Protein AF-A0A968ZRG2-F1 (afdb_monomer_lite)

Sequence (94 aa):
MAAPKKKSLIDAVAPATPASPPESREQSVPALTPSSQKKRPPSRKGKSFVGGYFDPAAAKELKKLAIDLDISQEAAIAQALNMLLESHGKPPVF

pLDDT: mean 79.1, std 18.1, range [40.31, 98.12]

Radius of gyration: 22.93 Å; chains: 1; bounding box: 58×56×33 Å

Secondary structure (DSSP, 8-state):
--PPPPPPGGGG-PPPPP-----------------------GGGTT---------HHHHHHHHHHHHHTT--HHHHHHHHHHHHHHHTTPPP--

Structure (mmCIF, N/CA/C/O backbone):
data_AF-A0A968ZRG2-F1
#
_entry.id   AF-A0A968ZRG2-F1
#
loop_
_atom_site.group_PDB
_atom_site.id
_atom_site.type_symbol
_atom_site.label_atom_id
_atom_site.label_alt_id
_atom_site.label_comp_id
_atom_site.label_asym_id
_atom_site.label_entity_id
_atom_site.label_seq_id
_atom_site.pdbx_PDB_ins_code
_atom_site.Cartn_x
_atom_site.Cartn_y
_atom_site.Cartn_z
_atom_site.occupancy
_atom_site.B_iso_or_equiv
_atom_site.auth_seq_id
_atom_site.auth_comp_id
_atom_site.auth_asym_id
_atom_site.auth_atom_id
_atom_site.pdbx_PDB_model_num
ATOM 1 N N . MET A 1 1 ? 31.958 35.121 -0.591 1.00 40.31 1 MET A N 1
ATOM 2 C CA . MET A 1 1 ? 31.647 33.904 0.196 1.00 40.31 1 MET A CA 1
ATOM 3 C C . MET A 1 1 ? 31.203 32.813 -0.769 1.00 40.31 1 MET A C 1
ATOM 5 O O . MET A 1 1 ? 30.154 32.961 -1.374 1.00 40.31 1 MET A O 1
ATOM 9 N N . ALA A 1 2 ? 32.026 31.784 -0.993 1.00 42.50 2 ALA A N 1
ATOM 10 C CA . ALA A 1 2 ? 31.734 30.688 -1.923 1.00 42.50 2 ALA A CA 1
ATOM 11 C C . ALA A 1 2 ? 31.350 29.422 -1.136 1.00 42.50 2 ALA A C 1
ATOM 13 O O . ALA A 1 2 ? 32.057 29.033 -0.210 1.00 42.50 2 ALA A O 1
ATOM 14 N N . ALA A 1 3 ? 30.213 28.812 -1.475 1.00 46.34 3 ALA A N 1
ATOM 15 C CA . ALA A 1 3 ? 29.679 27.625 -0.807 1.00 46.34 3 ALA A CA 1
ATOM 16 C C . ALA A 1 3 ? 30.453 26.343 -1.199 1.00 46.34 3 ALA A C 1
ATOM 18 O O . ALA A 1 3 ? 30.796 26.181 -2.373 1.00 46.34 3 ALA A O 1
ATOM 19 N N . PRO A 1 4 ? 30.705 25.401 -0.268 1.00 54.28 4 PRO A N 1
ATOM 20 C CA . PRO A 1 4 ? 31.431 24.173 -0.582 1.00 54.28 4 PRO A CA 1
ATOM 21 C C . PRO A 1 4 ? 30.530 23.154 -1.303 1.00 54.28 4 PRO A C 1
ATOM 23 O O . PRO A 1 4 ? 29.483 22.745 -0.796 1.00 54.28 4 PRO A O 1
ATOM 26 N N . LYS A 1 5 ? 30.957 22.721 -2.497 1.00 61.28 5 LYS A N 1
ATOM 27 C CA . LYS A 1 5 ? 30.319 21.655 -3.290 1.00 61.28 5 LYS A CA 1
ATOM 28 C C . LYS A 1 5 ? 30.498 20.300 -2.595 1.00 61.28 5 LYS A C 1
ATOM 30 O O . LYS A 1 5 ? 31.618 19.874 -2.323 1.00 61.28 5 LYS A O 1
ATOM 35 N N . LYS A 1 6 ? 29.384 19.622 -2.303 1.00 62.78 6 LYS A N 1
ATOM 36 C CA . LYS A 1 6 ? 29.365 18.276 -1.711 1.00 62.78 6 LYS A CA 1
ATOM 37 C C . LYS A 1 6 ? 29.824 17.252 -2.755 1.00 62.78 6 LYS A C 1
ATOM 39 O O . LYS A 1 6 ? 29.299 17.240 -3.865 1.00 62.78 6 LYS A O 1
ATOM 44 N N . LYS A 1 7 ? 30.798 16.419 -2.382 1.00 65.44 7 LYS A N 1
ATOM 45 C CA . LYS A 1 7 ? 31.348 15.331 -3.205 1.00 65.44 7 LYS A CA 1
ATOM 46 C C . LYS A 1 7 ? 30.256 14.307 -3.534 1.00 65.44 7 LYS A C 1
ATOM 48 O O . LYS A 1 7 ? 29.480 13.926 -2.657 1.00 65.44 7 LYS A O 1
ATOM 53 N N . SER A 1 8 ? 30.183 13.916 -4.801 1.00 63.75 8 SER A N 1
ATOM 54 C CA . SER A 1 8 ? 29.179 13.015 -5.358 1.00 63.75 8 SER A CA 1
ATOM 55 C C . SER A 1 8 ? 29.518 11.545 -5.114 1.00 63.75 8 SER A C 1
ATOM 57 O O . SER A 1 8 ? 30.678 11.151 -5.109 1.00 63.75 8 SER A O 1
ATOM 59 N N . LEU A 1 9 ? 28.479 10.723 -4.952 1.00 61.00 9 LEU A N 1
ATOM 60 C CA . LEU A 1 9 ? 28.549 9.284 -4.651 1.00 61.00 9 LEU A CA 1
ATOM 61 C C . LEU A 1 9 ? 29.305 8.468 -5.725 1.00 61.00 9 LEU A C 1
ATOM 63 O O . LEU A 1 9 ? 29.765 7.365 -5.453 1.00 61.00 9 LEU A O 1
ATOM 67 N N . ILE A 1 10 ? 29.484 9.040 -6.920 1.00 60.69 10 ILE A N 1
ATOM 68 C CA . ILE A 1 10 ? 30.266 8.467 -8.023 1.00 60.69 10 ILE A CA 1
ATOM 69 C C . ILE A 1 10 ? 31.775 8.376 -7.739 1.00 60.69 10 ILE A C 1
ATOM 71 O O . ILE A 1 10 ? 32.435 7.524 -8.318 1.00 60.69 10 ILE A O 1
ATOM 75 N N . ASP A 1 11 ? 32.320 9.190 -6.828 1.00 58.19 11 ASP A N 1
ATOM 76 C CA . ASP A 1 11 ? 33.755 9.176 -6.495 1.00 58.19 11 ASP A CA 1
ATOM 77 C C . ASP A 1 11 ? 34.145 8.030 -5.541 1.00 58.19 11 ASP A C 1
ATOM 79 O O . ASP A 1 11 ? 35.321 7.832 -5.247 1.00 58.19 11 ASP A O 1
ATOM 83 N N . ALA A 1 12 ? 33.170 7.271 -5.026 1.00 60.84 12 ALA A N 1
ATOM 84 C CA . ALA A 1 12 ? 33.396 6.221 -4.030 1.00 60.84 12 ALA A CA 1
ATOM 85 C C . ALA A 1 12 ? 33.595 4.812 -4.625 1.00 60.84 12 ALA A C 1
ATOM 87 O O . ALA A 1 12 ? 33.606 3.833 -3.879 1.00 60.84 12 ALA A O 1
ATOM 88 N N . VAL A 1 13 ? 33.749 4.681 -5.945 1.00 61.84 13 VAL A N 1
ATOM 89 C CA . VAL A 1 13 ? 34.029 3.389 -6.585 1.00 61.84 13 VAL A CA 1
ATOM 90 C C . VAL A 1 13 ? 35.537 3.236 -6.770 1.00 61.84 13 VAL A C 1
ATOM 92 O O . VAL A 1 13 ? 36.108 3.664 -7.769 1.00 61.84 13 VAL A O 1
ATOM 95 N N . ALA A 1 14 ? 36.192 2.618 -5.787 1.00 61.16 14 ALA A N 1
ATOM 96 C CA . ALA A 1 14 ? 37.535 2.071 -5.964 1.00 61.16 14 ALA A CA 1
ATOM 97 C C . ALA A 1 14 ? 37.443 0.714 -6.695 1.00 61.16 14 ALA A C 1
ATOM 99 O O . ALA A 1 14 ? 36.574 -0.092 -6.348 1.00 61.16 14 ALA A O 1
ATOM 100 N N . PRO A 1 15 ? 38.308 0.422 -7.684 1.00 50.62 15 PRO A N 1
ATOM 101 C CA . PRO A 1 15 ? 38.325 -0.882 -8.337 1.00 50.62 15 PRO A CA 1
ATOM 102 C C . PRO A 1 15 ? 38.938 -1.940 -7.409 1.00 50.62 15 PRO A C 1
ATOM 104 O O . PRO A 1 15 ? 40.021 -1.753 -6.857 1.00 50.62 15 PRO A O 1
ATOM 107 N N . ALA A 1 16 ? 38.231 -3.057 -7.237 1.00 52.59 16 ALA A N 1
ATOM 108 C CA . ALA A 1 16 ? 38.703 -4.216 -6.490 1.00 52.59 16 ALA A CA 1
ATOM 109 C C . ALA A 1 16 ? 39.708 -5.030 -7.324 1.00 52.59 16 ALA A C 1
ATOM 111 O O . ALA A 1 16 ? 39.394 -5.493 -8.420 1.00 52.59 16 ALA A O 1
ATOM 112 N N . THR A 1 17 ? 40.909 -5.213 -6.783 1.00 53.06 17 THR A N 1
ATOM 113 C CA . THR A 1 17 ? 41.961 -6.106 -7.291 1.00 53.06 17 THR A CA 1
ATOM 114 C C . THR A 1 17 ? 41.612 -7.578 -6.986 1.00 53.06 17 THR A C 1
ATOM 116 O O . THR A 1 17 ? 41.164 -7.844 -5.868 1.00 53.06 17 THR A O 1
ATOM 119 N N . PRO A 1 18 ? 41.804 -8.548 -7.908 1.00 57.78 18 PRO A N 1
ATOM 120 C CA . PRO A 1 18 ? 41.490 -9.962 -7.660 1.00 57.78 18 PRO A CA 1
ATOM 121 C C . PRO A 1 18 ? 42.710 -10.838 -7.275 1.00 57.78 18 PRO A C 1
ATOM 123 O O . PRO A 1 18 ? 43.847 -10.466 -7.559 1.00 57.78 18 PRO A O 1
ATOM 126 N N . ALA A 1 19 ? 42.399 -12.042 -6.745 1.00 48.31 19 ALA A N 1
ATOM 127 C CA . ALA A 1 19 ? 43.224 -13.241 -6.423 1.00 48.31 19 ALA A CA 1
ATOM 128 C C . ALA A 1 19 ? 43.783 -13.306 -4.972 1.00 48.31 19 ALA A C 1
ATOM 130 O O . ALA A 1 19 ? 44.422 -12.359 -4.534 1.00 48.31 19 ALA A O 1
ATOM 131 N N . SER A 1 20 ? 43.576 -14.341 -4.126 1.00 54.06 20 SER A N 1
ATOM 132 C CA . SER A 1 20 ? 43.634 -15.817 -4.313 1.00 54.06 20 SER A CA 1
ATOM 133 C C . SER A 1 20 ? 43.020 -16.627 -3.100 1.00 54.06 20 SER A C 1
ATOM 135 O O . SER A 1 20 ? 42.585 -15.975 -2.153 1.00 54.06 20 SER A O 1
ATOM 137 N N . PRO A 1 21 ? 42.934 -17.997 -3.120 1.00 59.75 21 PRO A N 1
ATOM 138 C CA . PRO A 1 21 ? 41.895 -18.894 -2.507 1.00 59.75 21 PRO A CA 1
ATOM 139 C C . PRO A 1 21 ? 41.946 -19.228 -0.981 1.00 59.75 21 PRO A C 1
ATOM 141 O O . PRO A 1 21 ? 42.863 -18.782 -0.299 1.00 59.75 21 PRO A O 1
ATOM 144 N N . PRO A 1 22 ? 40.967 -20.004 -0.427 1.00 57.09 22 PRO A N 1
ATOM 145 C CA . PRO A 1 22 ? 40.601 -19.987 0.990 1.00 57.09 22 PRO A CA 1
ATOM 146 C C . PRO A 1 22 ? 41.412 -20.967 1.849 1.00 57.09 22 PRO A C 1
ATOM 148 O O . PRO A 1 22 ? 41.428 -22.169 1.592 1.00 57.09 22 PRO A O 1
ATOM 151 N N . GLU A 1 23 ? 41.991 -20.461 2.934 1.00 55.12 23 GLU A N 1
ATOM 152 C CA . GLU A 1 23 ? 42.488 -21.273 4.043 1.00 55.12 23 GLU A CA 1
ATOM 153 C C . GLU A 1 23 ? 41.552 -21.130 5.246 1.00 55.12 23 GLU A C 1
ATOM 155 O O . GLU A 1 23 ? 41.146 -20.032 5.639 1.00 55.12 23 GLU A O 1
ATOM 160 N N . SER A 1 24 ? 41.169 -22.289 5.774 1.00 58.12 24 SER A N 1
ATOM 161 C CA . SER A 1 24 ? 40.266 -22.519 6.893 1.00 58.12 24 SER A CA 1
ATOM 162 C C . SER A 1 24 ? 40.493 -21.557 8.055 1.00 58.12 24 SER A C 1
ATOM 164 O O . SER A 1 24 ? 41.524 -21.600 8.723 1.00 58.12 24 SER A O 1
ATOM 166 N N . ARG A 1 25 ? 39.480 -20.738 8.357 1.00 59.06 25 ARG A N 1
ATOM 167 C CA . ARG A 1 25 ? 39.408 -20.001 9.618 1.00 59.06 25 ARG A CA 1
ATOM 168 C C . ARG A 1 25 ? 38.294 -20.582 10.471 1.00 59.06 25 ARG A C 1
ATOM 170 O O . ARG A 1 25 ? 37.112 -20.318 10.271 1.00 59.06 25 ARG A O 1
ATOM 177 N N . GLU A 1 26 ? 38.747 -21.422 11.385 1.00 58.16 26 GLU A N 1
ATOM 178 C CA . GLU A 1 26 ? 38.085 -21.909 12.585 1.00 58.16 26 GLU A CA 1
ATOM 179 C C . GLU A 1 26 ? 37.081 -20.884 13.139 1.00 58.16 26 GLU A C 1
ATOM 181 O O . GLU A 1 26 ? 37.404 -19.709 13.352 1.00 58.16 26 GLU A O 1
ATOM 186 N N . GLN A 1 27 ? 35.835 -21.334 13.306 1.00 58.19 27 GLN A N 1
ATOM 187 C CA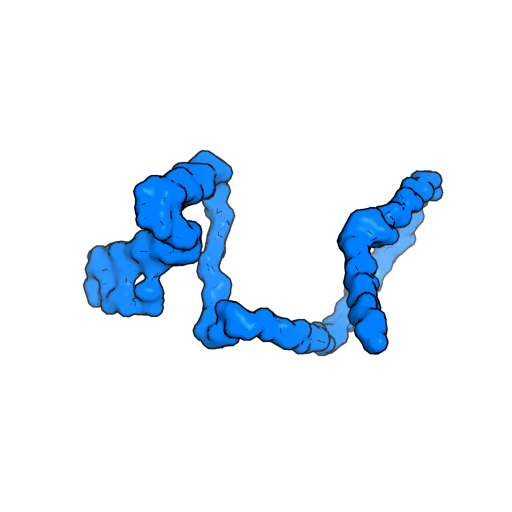 . GLN A 1 27 ? 34.714 -20.539 13.795 1.00 58.19 27 GLN A CA 1
ATOM 188 C C . GLN A 1 27 ? 35.000 -20.044 15.217 1.00 58.19 27 GLN A C 1
ATOM 190 O O . GLN A 1 27 ? 34.696 -20.707 16.204 1.00 58.19 27 GLN A O 1
ATOM 195 N N . SER A 1 28 ? 35.536 -18.833 15.329 1.00 58.75 28 SER A N 1
ATOM 196 C CA . SER A 1 28 ? 35.429 -18.050 16.554 1.00 58.75 28 SER A CA 1
ATOM 197 C C . SER A 1 28 ? 34.069 -17.359 16.538 1.00 58.75 28 SER A C 1
ATOM 199 O O . SER A 1 28 ? 33.829 -16.434 15.765 1.00 58.75 28 SER A O 1
ATOM 201 N N . VAL A 1 29 ? 33.146 -17.849 17.368 1.00 62.75 29 VAL A N 1
ATOM 202 C CA . VAL A 1 29 ? 31.890 -17.154 17.669 1.00 62.75 29 VAL A CA 1
ATOM 203 C C . VAL A 1 29 ? 32.229 -15.761 18.215 1.00 62.75 29 VAL A C 1
ATOM 205 O O . VAL A 1 29 ? 32.841 -15.664 19.281 1.00 62.75 29 VAL A O 1
ATOM 208 N N . PRO A 1 30 ? 31.887 -14.659 17.520 1.00 62.25 30 PRO A N 1
ATOM 209 C CA . PRO A 1 30 ? 32.131 -13.336 18.063 1.00 62.25 30 PRO A CA 1
ATOM 210 C C . PRO A 1 30 ? 31.211 -13.154 19.265 1.00 62.25 30 PRO A C 1
ATOM 212 O O . PRO A 1 30 ? 29.991 -13.291 19.148 1.00 62.25 30 PRO A O 1
ATOM 215 N N . ALA A 1 31 ? 31.800 -12.843 20.419 1.00 61.69 31 ALA A N 1
ATOM 216 C CA . ALA A 1 31 ? 31.064 -12.372 21.580 1.00 61.69 31 ALA A CA 1
ATOM 217 C C . ALA A 1 31 ? 30.089 -11.265 21.144 1.00 61.69 31 ALA A C 1
ATOM 219 O O . ALA A 1 31 ? 30.472 -10.344 20.414 1.00 61.69 31 ALA A O 1
ATOM 220 N N . LEU A 1 32 ? 28.827 -11.386 21.566 1.00 62.34 32 LEU A N 1
ATOM 221 C CA . LEU A 1 32 ? 27.758 -10.427 21.295 1.00 62.34 32 LEU A CA 1
ATOM 222 C C . LEU A 1 32 ? 28.141 -9.070 21.892 1.00 62.34 32 LEU A C 1
ATOM 224 O O . LEU A 1 32 ? 27.833 -8.758 23.041 1.00 62.34 32 LEU A O 1
ATOM 228 N N . THR A 1 33 ? 28.841 -8.255 21.111 1.00 63.50 33 THR A N 1
ATOM 229 C CA . THR A 1 33 ? 29.018 -6.845 21.435 1.00 63.50 33 THR A CA 1
ATOM 230 C C . THR A 1 33 ? 27.636 -6.191 21.415 1.00 63.50 33 THR A C 1
ATOM 232 O O . THR A 1 33 ? 26.830 -6.500 20.528 1.00 63.50 33 THR A O 1
ATOM 235 N N . PRO A 1 34 ? 27.306 -5.317 22.384 1.00 57.75 34 PRO A N 1
ATOM 236 C CA . PRO A 1 34 ? 26.044 -4.598 22.365 1.00 57.75 34 PRO A CA 1
ATOM 237 C C . PRO A 1 34 ? 26.000 -3.796 21.068 1.00 57.75 34 PRO A C 1
ATOM 239 O O . PRO A 1 34 ? 26.759 -2.844 20.887 1.00 57.75 34 PRO A O 1
ATOM 242 N N . SER A 1 35 ? 25.144 -4.237 20.141 1.00 61.25 35 SER A N 1
ATOM 243 C CA . SER A 1 35 ? 24.912 -3.567 18.868 1.00 61.25 35 SER A CA 1
ATOM 244 C C . SER A 1 35 ? 24.685 -2.098 19.171 1.00 61.25 35 SER A C 1
ATOM 246 O O . SER A 1 35 ? 23.684 -1.752 19.803 1.00 61.25 35 SER A O 1
ATOM 248 N N . SER A 1 36 ? 25.597 -1.238 18.715 1.00 60.19 36 SER A N 1
ATOM 249 C CA . SER A 1 36 ? 25.389 0.202 18.735 1.00 60.19 36 SER A CA 1
ATOM 250 C C . SER A 1 36 ? 23.991 0.451 18.177 1.00 60.19 36 SER A C 1
ATOM 252 O O . SER A 1 36 ? 23.673 0.041 17.057 1.00 60.19 36 SER A O 1
ATOM 254 N N . GLN A 1 37 ? 23.094 0.997 19.003 1.00 63.81 37 GLN A N 1
ATOM 255 C CA . GLN A 1 37 ? 21.741 1.317 18.571 1.00 63.81 37 GLN A CA 1
ATOM 256 C C . GLN A 1 37 ? 21.879 2.382 17.486 1.00 63.81 37 GLN A C 1
ATOM 258 O O . GLN A 1 37 ? 21.941 3.579 17.769 1.00 63.81 37 GLN A O 1
ATOM 263 N N . LYS A 1 38 ? 21.986 1.950 16.224 1.00 73.56 38 LYS A N 1
ATOM 264 C CA . LYS A 1 38 ? 21.945 2.844 15.073 1.00 73.56 38 LYS A CA 1
ATOM 265 C C . LYS A 1 38 ? 20.679 3.670 15.246 1.00 73.56 38 LYS A C 1
ATOM 267 O O . LYS A 1 38 ? 19.584 3.105 15.320 1.00 73.56 38 LYS A O 1
ATOM 272 N N . LYS A 1 39 ? 20.835 4.994 15.381 1.00 81.31 39 LYS A N 1
ATOM 273 C CA . LYS A 1 39 ? 19.708 5.920 15.536 1.00 81.31 39 LYS A CA 1
ATOM 274 C C . LYS A 1 39 ? 18.707 5.613 14.426 1.00 81.31 39 LYS A C 1
ATOM 276 O O . LYS A 1 39 ? 19.033 5.739 13.246 1.00 81.31 39 LYS A O 1
ATOM 281 N N . ARG A 1 40 ? 17.513 5.147 14.807 1.00 80.12 40 ARG A N 1
ATOM 282 C CA . ARG A 1 40 ? 16.465 4.816 13.837 1.00 80.12 40 ARG A CA 1
ATOM 283 C C . ARG A 1 40 ? 16.133 6.080 13.031 1.00 80.12 40 ARG A C 1
ATOM 285 O O . ARG A 1 40 ? 16.018 7.150 13.639 1.00 80.12 40 ARG A O 1
ATOM 292 N N . PRO A 1 41 ? 15.964 5.978 11.700 1.00 84.06 41 PRO A N 1
ATOM 293 C CA . PRO A 1 41 ? 15.514 7.099 10.886 1.00 84.06 41 PRO A CA 1
ATOM 294 C C . PRO A 1 41 ? 14.230 7.713 11.460 1.00 84.06 41 PRO A C 1
ATOM 296 O O . PRO A 1 41 ? 13.389 6.970 11.976 1.00 84.06 41 PRO A O 1
ATOM 299 N N . PRO A 1 42 ? 14.042 9.041 11.359 1.00 85.31 42 PRO A N 1
ATOM 300 C CA . PRO A 1 42 ? 12.857 9.708 11.893 1.00 85.31 42 PRO A CA 1
ATOM 301 C C . PRO A 1 42 ? 11.554 9.124 11.329 1.00 85.31 42 PRO A C 1
ATOM 303 O O . PRO A 1 42 ? 10.599 8.971 12.082 1.00 85.31 42 PRO A O 1
ATOM 306 N N . SER A 1 43 ? 11.547 8.687 10.064 1.00 85.62 43 SER A N 1
ATOM 307 C CA . SER A 1 43 ? 10.391 8.057 9.408 1.00 85.62 43 SER A CA 1
ATOM 308 C C . SER A 1 43 ? 9.951 6.721 10.019 1.00 85.62 43 SER A C 1
ATOM 310 O O . SER A 1 43 ? 8.822 6.301 9.791 1.00 85.62 43 SER A O 1
ATOM 312 N N . ARG A 1 44 ? 10.819 6.050 10.794 1.00 87.00 44 ARG A N 1
ATOM 313 C CA . ARG A 1 44 ? 10.542 4.757 11.450 1.00 87.00 44 ARG A CA 1
ATOM 314 C C . ARG A 1 44 ? 10.269 4.890 12.952 1.00 87.00 44 ARG A C 1
ATOM 316 O O . ARG A 1 44 ? 10.122 3.880 13.638 1.00 87.00 44 ARG A O 1
ATOM 323 N N . LYS A 1 45 ? 10.257 6.107 13.507 1.00 86.25 45 LYS A N 1
ATOM 324 C CA . LYS A 1 45 ? 9.929 6.309 14.927 1.00 86.25 45 LYS A CA 1
ATOM 325 C C . LYS A 1 45 ? 8.461 5.950 15.165 1.00 86.25 45 LYS A C 1
ATOM 327 O O . LYS A 1 45 ? 7.600 6.393 14.419 1.00 86.25 45 LYS A O 1
ATOM 332 N N . GLY A 1 46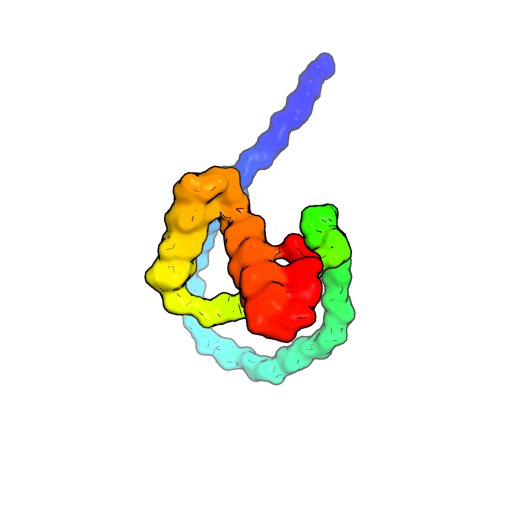 ? 8.197 5.131 16.184 1.00 87.12 46 GLY A N 1
ATOM 333 C CA . GLY A 1 46 ? 6.842 4.676 16.526 1.00 87.12 46 GLY A CA 1
ATOM 334 C C . GLY A 1 46 ? 6.234 3.643 15.569 1.00 87.12 46 GLY A C 1
ATOM 335 O O . GLY A 1 46 ? 5.111 3.219 15.798 1.00 87.12 46 GLY A O 1
ATOM 336 N N . LYS A 1 47 ? 6.962 3.211 14.530 1.00 87.69 47 LYS A N 1
ATOM 337 C CA . LYS A 1 47 ? 6.489 2.230 13.545 1.00 87.69 47 LYS A CA 1
ATOM 338 C C . LYS A 1 47 ? 7.255 0.916 13.674 1.00 87.69 47 LYS A C 1
ATOM 340 O O . LYS A 1 47 ? 8.467 0.922 13.911 1.00 87.69 47 LYS A O 1
ATOM 345 N N . SER A 1 48 ? 6.558 -0.199 13.483 1.00 87.31 48 SER A N 1
ATOM 346 C CA . SER A 1 48 ? 7.162 -1.529 13.368 1.00 87.31 48 SER A CA 1
ATOM 347 C C . SER A 1 48 ? 7.135 -1.999 11.914 1.00 87.31 48 SER A C 1
ATOM 349 O O . SER A 1 48 ? 6.243 -1.620 11.161 1.00 87.31 48 SER A O 1
ATOM 351 N N . PHE A 1 49 ? 8.115 -2.811 11.511 1.00 89.19 49 PHE A N 1
ATOM 352 C CA . PHE A 1 49 ? 8.113 -3.429 10.186 1.00 89.19 49 PHE A CA 1
ATOM 353 C C . PHE A 1 49 ? 7.197 -4.654 10.194 1.00 89.19 49 PHE A C 1
ATOM 355 O O . PHE A 1 49 ? 7.360 -5.537 11.034 1.00 89.19 49 PHE A O 1
ATOM 362 N N . VAL A 1 50 ? 6.271 -4.708 9.240 1.00 85.81 50 VAL A N 1
ATOM 363 C CA . VAL A 1 50 ? 5.394 -5.854 8.995 1.00 85.81 50 VAL A CA 1
ATOM 364 C C . VAL A 1 50 ? 5.645 -6.306 7.561 1.00 85.81 50 VAL A C 1
ATOM 366 O O . VAL A 1 50 ? 5.432 -5.541 6.624 1.00 85.81 50 VAL A O 1
ATOM 369 N N . GLY A 1 51 ? 6.155 -7.524 7.385 1.00 88.38 51 GLY A N 1
ATOM 370 C CA . GLY A 1 51 ? 6.506 -8.058 6.073 1.00 88.38 51 GLY A CA 1
ATOM 371 C C . GLY A 1 51 ? 6.719 -9.568 6.096 1.00 88.38 51 GLY A C 1
ATOM 372 O O . GLY A 1 51 ? 6.912 -10.162 7.155 1.00 88.38 51 GLY A O 1
ATOM 373 N N . GLY A 1 52 ? 6.687 -10.173 4.912 1.00 90.81 52 GLY A N 1
ATOM 374 C CA . GLY A 1 52 ? 6.865 -11.607 4.699 1.00 90.81 52 GLY A CA 1
ATOM 375 C C . GLY A 1 52 ? 7.454 -11.897 3.319 1.00 90.81 52 GLY A C 1
ATOM 376 O O . GLY A 1 52 ? 7.660 -10.982 2.518 1.00 90.81 52 GLY A O 1
ATOM 377 N N . TYR A 1 53 ? 7.741 -13.171 3.055 1.00 95.50 53 TYR A N 1
ATOM 378 C CA . TYR A 1 53 ? 8.158 -13.635 1.734 1.00 95.50 53 TYR A CA 1
ATOM 379 C C . TYR A 1 53 ? 6.923 -13.938 0.887 1.00 95.50 53 TYR A C 1
ATOM 381 O O . TYR A 1 53 ? 6.041 -14.676 1.318 1.00 95.50 53 TYR A O 1
ATOM 389 N N . PHE A 1 54 ? 6.878 -13.373 -0.316 1.00 93.44 54 PHE A N 1
ATOM 390 C CA . PHE A 1 54 ? 5.783 -13.539 -1.266 1.00 93.44 54 PHE A CA 1
ATOM 391 C C . PHE A 1 54 ? 6.335 -13.907 -2.637 1.00 93.44 54 PHE A C 1
ATOM 393 O O . PHE A 1 54 ? 7.503 -13.642 -2.938 1.00 93.44 54 PHE A O 1
ATOM 400 N N . ASP A 1 55 ? 5.473 -14.469 -3.480 1.00 97.62 55 ASP A N 1
ATOM 401 C CA . ASP A 1 55 ? 5.802 -14.701 -4.878 1.00 97.62 55 ASP A CA 1
ATOM 402 C C . ASP A 1 55 ? 6.169 -13.367 -5.570 1.00 97.62 55 ASP A C 1
ATOM 404 O O . ASP A 1 55 ? 5.479 -12.352 -5.386 1.00 97.62 55 ASP A O 1
ATOM 408 N N . PRO A 1 56 ? 7.250 -13.320 -6.369 1.00 97.19 56 PRO A N 1
ATOM 409 C CA . PRO A 1 56 ? 7.639 -12.111 -7.085 1.00 97.19 56 PRO A CA 1
ATOM 410 C C . PRO A 1 56 ? 6.558 -11.580 -8.041 1.00 97.19 56 PRO A C 1
ATOM 412 O O . PRO A 1 56 ? 6.543 -10.378 -8.308 1.00 97.19 56 PRO A O 1
ATOM 415 N N . ALA A 1 57 ? 5.656 -12.420 -8.555 1.00 97.12 57 ALA A N 1
ATOM 416 C CA . ALA A 1 57 ? 4.493 -11.998 -9.331 1.00 97.12 57 ALA A CA 1
ATOM 417 C C . ALA A 1 57 ? 3.495 -11.214 -8.468 1.00 97.12 57 ALA A C 1
ATOM 419 O O . ALA A 1 57 ? 3.130 -10.099 -8.843 1.00 97.12 57 ALA A O 1
ATOM 420 N N . ALA A 1 58 ? 3.159 -11.712 -7.275 1.00 95.50 58 ALA A N 1
ATOM 421 C CA . ALA A 1 58 ? 2.276 -11.015 -6.336 1.00 95.50 58 ALA A CA 1
ATOM 422 C C . ALA A 1 58 ? 2.863 -9.656 -5.910 1.00 95.50 58 ALA A C 1
ATOM 424 O O . ALA A 1 58 ? 2.172 -8.638 -5.885 1.00 95.50 58 ALA A O 1
ATOM 425 N N . ALA A 1 59 ? 4.176 -9.600 -5.660 1.00 95.62 59 ALA A N 1
ATOM 426 C CA . ALA A 1 59 ? 4.858 -8.347 -5.339 1.00 95.62 59 ALA A CA 1
ATOM 427 C C . ALA A 1 59 ? 4.824 -7.328 -6.496 1.00 95.62 59 ALA A C 1
ATOM 429 O O . ALA A 1 59 ? 4.809 -6.120 -6.253 1.00 95.62 59 ALA A O 1
ATOM 430 N N . LYS A 1 60 ? 4.839 -7.789 -7.754 1.00 97.50 60 LYS A N 1
ATOM 431 C CA . LYS A 1 60 ? 4.691 -6.921 -8.935 1.00 97.50 60 LYS A CA 1
ATOM 432 C C . LYS A 1 60 ? 3.259 -6.423 -9.084 1.00 97.50 60 LYS A C 1
ATOM 434 O O . LYS A 1 60 ? 3.071 -5.254 -9.400 1.00 97.50 60 LYS A O 1
ATOM 439 N N . GLU A 1 61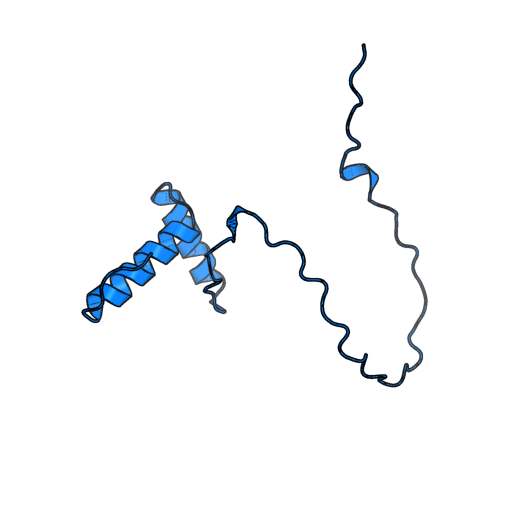 ? 2.277 -7.285 -8.864 1.00 97.44 61 GLU A N 1
ATOM 440 C CA . GLU A 1 61 ? 0.861 -6.935 -8.959 1.00 97.44 61 GLU A CA 1
ATOM 441 C C . GLU A 1 61 ? 0.464 -5.896 -7.909 1.00 97.44 61 GLU A C 1
ATOM 443 O O . GLU A 1 61 ? -0.092 -4.860 -8.261 1.00 97.44 61 GLU A O 1
ATOM 448 N N . LEU A 1 62 ? 0.891 -6.079 -6.656 1.00 96.62 62 LEU A N 1
ATOM 449 C CA . LEU A 1 62 ? 0.687 -5.090 -5.595 1.00 96.62 62 LEU A CA 1
ATOM 450 C C . LEU A 1 62 ? 1.286 -3.718 -5.949 1.00 96.62 62 LEU A C 1
ATOM 452 O O . LEU A 1 62 ? 0.692 -2.682 -5.660 1.00 96.62 62 LEU A O 1
ATOM 456 N N . LYS A 1 63 ? 2.465 -3.695 -6.585 1.00 96.88 63 LYS A N 1
ATOM 457 C CA . LYS A 1 63 ? 3.090 -2.443 -7.038 1.00 96.88 63 LYS A CA 1
ATOM 458 C C . LYS A 1 63 ? 2.293 -1.769 -8.146 1.00 96.88 63 LYS A C 1
ATOM 460 O O . LYS A 1 63 ? 2.165 -0.553 -8.111 1.00 96.88 63 LYS A O 1
ATOM 465 N N . LYS A 1 64 ? 1.783 -2.535 -9.116 1.00 98.00 64 LYS A N 1
ATOM 466 C CA . LYS A 1 64 ? 0.925 -1.994 -10.180 1.00 98.00 64 LYS A CA 1
ATOM 467 C C . LYS A 1 64 ? -0.336 -1.380 -9.587 1.00 98.00 64 LYS A C 1
ATOM 469 O O . LYS A 1 64 ? -0.603 -0.220 -9.847 1.00 98.00 64 LYS A O 1
ATOM 474 N N . LEU A 1 65 ? -1.000 -2.104 -8.690 1.00 97.44 65 LEU A N 1
ATOM 475 C CA . LEU A 1 65 ? -2.193 -1.618 -8.005 1.00 97.44 65 LEU A CA 1
ATOM 476 C C . LEU A 1 65 ? -1.927 -0.320 -7.226 1.00 97.44 65 LEU A C 1
ATOM 478 O O . LEU A 1 65 ? -2.725 0.606 -7.288 1.00 97.44 65 LEU A O 1
ATOM 482 N N . ALA A 1 66 ? -0.788 -0.212 -6.536 1.00 97.81 66 ALA A N 1
ATOM 483 C CA . ALA A 1 66 ? -0.415 1.025 -5.850 1.00 97.81 66 ALA A CA 1
ATOM 484 C C . ALA A 1 66 ? -0.201 2.205 -6.821 1.00 97.81 66 ALA A C 1
ATOM 486 O O . ALA A 1 66 ? -0.592 3.325 -6.503 1.00 97.81 66 ALA A O 1
ATOM 487 N N . ILE A 1 67 ? 0.384 1.953 -8.000 1.00 98.12 67 ILE A N 1
ATOM 488 C CA . ILE A 1 67 ? 0.551 2.959 -9.062 1.00 98.12 67 ILE A CA 1
ATOM 489 C C . ILE A 1 67 ? -0.812 3.381 -9.619 1.00 98.12 67 ILE A C 1
ATOM 491 O O . ILE A 1 67 ? -1.064 4.575 -9.743 1.00 98.12 67 ILE A O 1
ATOM 495 N N . ASP A 1 68 ? -1.690 2.421 -9.914 1.00 97.88 68 ASP A N 1
ATOM 496 C CA . ASP A 1 68 ? -3.019 2.678 -10.479 1.00 97.88 68 ASP A CA 1
ATOM 497 C C . ASP A 1 68 ? -3.897 3.508 -9.525 1.00 97.88 68 ASP A C 1
ATOM 499 O O . ASP A 1 68 ? -4.717 4.310 -9.967 1.00 97.88 68 ASP A O 1
ATOM 503 N N . LEU A 1 69 ? -3.703 3.340 -8.213 1.00 96.75 69 LEU A N 1
ATOM 504 C CA . LEU A 1 69 ? -4.404 4.080 -7.160 1.00 96.75 69 LEU A CA 1
ATOM 505 C C . LEU A 1 69 ? -3.715 5.394 -6.747 1.00 96.75 69 LEU A C 1
ATOM 507 O O . LEU A 1 69 ? -4.245 6.091 -5.886 1.00 96.75 69 LEU A O 1
ATOM 511 N N . ASP A 1 70 ? -2.552 5.723 -7.317 1.00 97.31 70 ASP A N 1
ATOM 512 C CA . ASP A 1 70 ? -1.709 6.868 -6.929 1.00 97.31 70 ASP A CA 1
ATOM 513 C C . ASP A 1 70 ? -1.393 6.921 -5.417 1.00 97.31 70 ASP A C 1
ATOM 515 O O . ASP A 1 70 ? -1.409 7.967 -4.765 1.00 97.31 70 ASP A O 1
ATOM 519 N N . ILE A 1 71 ? -1.106 5.756 -4.825 1.00 97.25 71 ILE A N 1
ATOM 520 C CA . ILE A 1 71 ? -0.738 5.627 -3.409 1.00 97.25 71 ILE A CA 1
ATOM 521 C C . ILE A 1 71 ? 0.622 4.956 -3.234 1.00 97.25 71 ILE A C 1
ATOM 523 O O . ILE A 1 71 ? 1.157 4.273 -4.107 1.00 97.25 71 ILE A O 1
ATOM 527 N N . SER A 1 72 ? 1.206 5.117 -2.046 1.00 95.81 72 SER A N 1
ATOM 528 C CA . SER A 1 72 ? 2.420 4.380 -1.706 1.00 95.81 72 SER A CA 1
ATOM 529 C C . SER A 1 72 ? 2.128 2.885 -1.536 1.00 95.81 72 SER A C 1
ATOM 531 O O . SER A 1 72 ? 1.048 2.480 -1.103 1.00 95.81 72 SER A O 1
ATOM 533 N N . GLN A 1 73 ? 3.130 2.042 -1.794 1.00 94.38 73 GLN A N 1
ATOM 534 C CA . GLN A 1 73 ? 3.015 0.604 -1.539 1.00 94.38 73 GLN A CA 1
ATOM 535 C C . GLN A 1 73 ? 2.733 0.299 -0.049 1.00 94.38 73 GLN A C 1
ATOM 537 O O . GLN A 1 73 ? 2.031 -0.661 0.253 1.00 94.38 73 GLN A O 1
ATOM 542 N N . GLU A 1 74 ? 3.238 1.124 0.882 1.00 93.31 74 GLU A N 1
ATOM 543 C CA . GLU A 1 74 ? 2.926 1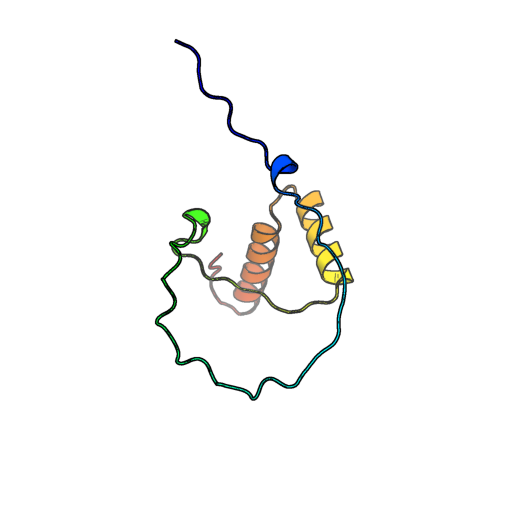.031 2.322 1.00 93.31 74 GLU A CA 1
ATOM 544 C C . GLU A 1 74 ? 1.432 1.283 2.581 1.00 93.31 74 GLU A C 1
ATOM 546 O O . GLU A 1 74 ? 0.814 0.528 3.326 1.00 93.31 74 GLU A O 1
ATOM 551 N N . ALA A 1 75 ? 0.833 2.273 1.910 1.00 94.44 75 ALA A N 1
ATOM 552 C CA . ALA A 1 75 ? -0.594 2.576 2.021 1.00 94.44 75 ALA A CA 1
ATOM 553 C C . ALA A 1 75 ? -1.482 1.468 1.428 1.00 94.44 75 ALA A C 1
ATOM 555 O O . ALA A 1 75 ? -2.503 1.127 2.018 1.00 94.44 75 ALA A O 1
ATOM 556 N N . ALA A 1 76 ? -1.081 0.855 0.310 1.00 95.50 76 ALA A N 1
ATOM 557 C CA . ALA A 1 76 ? -1.808 -0.282 -0.262 1.00 95.50 76 ALA A CA 1
ATOM 558 C C . ALA A 1 76 ? -1.832 -1.488 0.698 1.00 95.50 76 ALA A C 1
ATOM 560 O O . ALA A 1 76 ? -2.871 -2.115 0.900 1.00 95.50 76 ALA A O 1
ATOM 561 N N . ILE A 1 77 ? -0.697 -1.785 1.344 1.00 94.75 77 ILE A N 1
ATOM 562 C CA . ILE A 1 77 ? -0.609 -2.846 2.358 1.00 94.75 77 ILE A CA 1
ATOM 563 C C . ILE A 1 77 ? -1.451 -2.488 3.589 1.00 94.75 77 ILE A C 1
ATOM 565 O O . ILE A 1 77 ? -2.171 -3.345 4.093 1.00 94.75 77 ILE A O 1
ATOM 569 N N . ALA A 1 78 ? -1.399 -1.236 4.053 1.00 94.38 78 ALA A N 1
ATOM 570 C CA . ALA A 1 78 ? -2.216 -0.749 5.165 1.00 94.38 78 ALA A CA 1
ATOM 571 C C . ALA A 1 78 ? -3.718 -0.953 4.910 1.00 94.38 78 ALA A C 1
ATOM 573 O O . ALA A 1 78 ? -4.413 -1.507 5.759 1.00 94.38 78 ALA A O 1
ATOM 574 N N . GLN A 1 79 ? -4.203 -0.594 3.717 1.00 95.12 79 GLN A N 1
ATOM 575 C CA . GLN A 1 79 ? -5.599 -0.814 3.328 1.00 95.12 79 GLN A CA 1
ATOM 576 C C . GLN A 1 79 ? -5.965 -2.300 3.328 1.00 95.12 79 GLN A C 1
ATOM 578 O O . GLN A 1 79 ? -6.965 -2.678 3.933 1.00 95.12 79 GLN A O 1
ATOM 583 N N . ALA A 1 80 ? -5.135 -3.158 2.726 1.00 94.69 80 ALA A N 1
ATOM 584 C CA . ALA A 1 80 ? -5.379 -4.600 2.712 1.00 94.69 80 ALA A CA 1
ATOM 585 C C . ALA A 1 80 ? -5.432 -5.199 4.131 1.00 94.69 80 ALA A C 1
ATOM 587 O O . ALA A 1 80 ? -6.274 -6.049 4.420 1.00 94.69 80 ALA A O 1
ATOM 588 N N . LEU A 1 81 ? -4.561 -4.737 5.036 1.00 95.12 81 LEU A N 1
ATOM 589 C CA . LEU A 1 81 ? -4.566 -5.158 6.437 1.00 95.12 81 LEU A CA 1
ATOM 590 C C . LEU A 1 81 ? -5.804 -4.655 7.187 1.00 95.12 81 LEU A C 1
ATOM 592 O O . LEU A 1 81 ? -6.376 -5.416 7.963 1.00 95.12 81 LEU A O 1
ATOM 596 N N . ASN A 1 82 ? -6.244 -3.420 6.942 1.00 96.06 82 ASN A N 1
ATOM 597 C CA . ASN A 1 82 ? -7.480 -2.895 7.522 1.00 96.06 82 ASN A CA 1
ATOM 598 C C . ASN A 1 82 ? -8.698 -3.697 7.052 1.00 96.06 82 ASN A C 1
ATOM 600 O O . ASN A 1 82 ? -9.467 -4.153 7.891 1.00 96.06 82 ASN A O 1
ATOM 604 N N . MET A 1 83 ? -8.811 -3.983 5.752 1.00 96.31 83 MET A N 1
ATOM 605 C CA . MET A 1 83 ? -9.881 -4.832 5.212 1.00 96.31 83 MET A CA 1
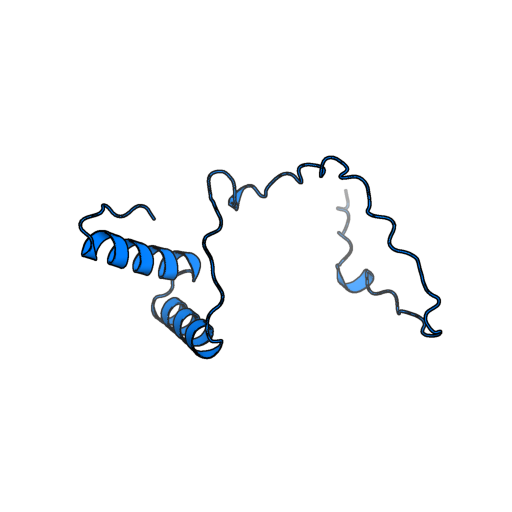ATOM 606 C C . MET A 1 83 ? -9.876 -6.231 5.842 1.00 96.31 83 MET A C 1
ATOM 608 O O . MET A 1 83 ? -10.931 -6.769 6.182 1.00 96.31 83 MET A O 1
ATOM 612 N N . LEU A 1 84 ? -8.691 -6.819 6.047 1.00 96.31 84 LEU A N 1
ATOM 613 C CA . LEU A 1 84 ? -8.561 -8.100 6.737 1.00 96.31 84 LEU A CA 1
ATOM 614 C C . LEU A 1 84 ? -9.061 -8.002 8.188 1.00 96.31 84 LEU A C 1
ATOM 616 O O . LEU A 1 84 ? -9.841 -8.846 8.622 1.00 96.31 84 LEU A O 1
ATOM 620 N N . LEU A 1 85 ? -8.651 -6.978 8.940 1.00 96.94 85 LEU A N 1
ATOM 621 C CA . LEU A 1 85 ? -9.090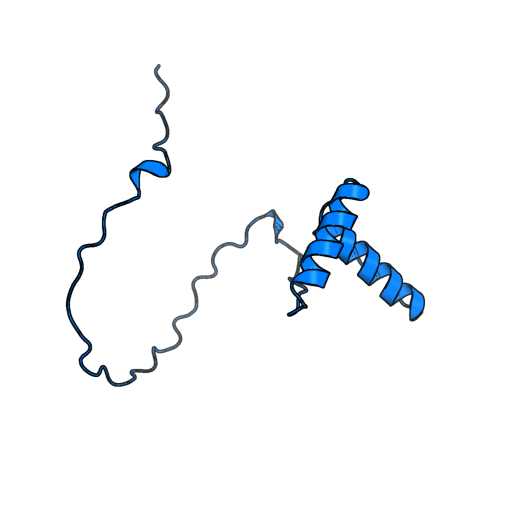 -6.775 10.325 1.00 96.94 85 LEU A CA 1
ATOM 622 C C . LEU A 1 85 ? -10.604 -6.583 10.422 1.00 96.94 85 LEU A C 1
ATOM 624 O O . LEU A 1 85 ? -11.248 -7.255 11.231 1.00 96.94 85 LEU A O 1
ATOM 628 N N . GLU A 1 86 ? -11.165 -5.742 9.560 1.00 97.31 86 GLU A N 1
ATOM 629 C CA . GLU A 1 86 ? -12.601 -5.477 9.488 1.00 97.31 86 GLU A CA 1
ATOM 630 C C . GLU A 1 86 ? -13.389 -6.754 9.188 1.00 97.31 86 GLU A C 1
ATOM 632 O O . GLU A 1 86 ? -14.375 -7.039 9.869 1.00 97.31 86 GLU A O 1
ATOM 637 N N . SER A 1 87 ? -12.909 -7.592 8.259 1.00 97.31 87 SER A N 1
ATOM 638 C CA . SER A 1 87 ? -13.541 -8.885 7.948 1.00 97.31 87 SER A CA 1
ATOM 639 C C . SER A 1 87 ? -13.576 -9.855 9.141 1.00 97.31 87 SER A C 1
ATOM 641 O O . SER A 1 87 ? -14.401 -10.766 9.186 1.00 97.31 87 SER A O 1
ATOM 643 N N . HIS A 1 88 ? -12.719 -9.630 10.142 1.00 97.00 88 HIS A N 1
ATOM 644 C CA . HIS A 1 88 ? -12.662 -10.378 11.396 1.00 97.00 88 HIS A CA 1
ATOM 645 C C . HIS A 1 88 ? -13.286 -9.630 12.591 1.00 97.00 88 HIS A C 1
ATOM 647 O O . HIS A 1 88 ? -13.069 -10.028 13.737 1.00 97.00 88 HIS A O 1
ATOM 653 N N . GLY A 1 89 ? -14.039 -8.548 12.356 1.00 96.75 89 GLY A N 1
ATOM 654 C CA . GLY A 1 89 ? -14.683 -7.756 13.411 1.00 96.75 89 GLY A CA 1
ATOM 655 C C . GLY A 1 89 ? -13.703 -6.964 14.283 1.00 96.75 89 GLY A C 1
ATOM 656 O O . GLY A 1 89 ? -14.047 -6.567 15.396 1.00 96.75 89 GLY A O 1
ATOM 657 N N . LYS A 1 90 ? -12.470 -6.758 13.810 1.00 96.12 90 LYS A N 1
ATOM 658 C CA . LYS A 1 90 ? -11.457 -5.942 14.484 1.00 96.12 90 LYS A CA 1
ATOM 659 C C . LYS A 1 90 ? -11.450 -4.532 13.888 1.00 96.12 90 LYS A C 1
ATOM 661 O O . LYS A 1 90 ? -11.672 -4.386 12.688 1.00 96.12 90 LYS A O 1
ATOM 666 N N . PRO A 1 91 ? -11.174 -3.494 14.693 1.00 92.62 91 PRO A N 1
ATOM 667 C CA . PRO A 1 91 ? -11.050 -2.142 14.169 1.00 92.62 91 PRO A CA 1
ATOM 668 C C . PRO A 1 91 ? -9.811 -2.013 13.261 1.00 92.62 91 PRO A C 1
ATOM 670 O O . PRO A 1 91 ? -8.808 -2.694 13.509 1.00 92.62 91 PRO A O 1
ATOM 673 N N . PRO A 1 92 ? -9.847 -1.126 12.251 1.00 92.88 92 PRO A N 1
ATOM 674 C CA . PRO A 1 92 ? -8.676 -0.782 11.452 1.00 92.88 92 PRO A CA 1
ATOM 675 C C . PRO A 1 92 ? -7.626 -0.069 12.319 1.00 92.88 92 PRO A C 1
ATOM 677 O O . PRO A 1 92 ? -7.966 0.707 13.215 1.00 92.88 92 PRO A O 1
ATOM 680 N N . VAL A 1 93 ? -6.343 -0.349 12.078 1.00 90.94 93 VAL A N 1
ATOM 681 C CA . VAL A 1 93 ? -5.217 0.162 12.895 1.00 90.94 93 VAL A CA 1
ATOM 682 C C . VAL A 1 93 ? -4.111 0.824 12.075 1.00 90.94 93 VAL A C 1
ATOM 684 O O . VAL A 1 93 ? -3.157 1.341 12.662 1.00 90.94 93 VAL A O 1
ATOM 687 N N . PHE A 1 94 ? -4.219 0.784 10.745 1.00 84.56 94 PHE A N 1
ATOM 688 C CA . PHE A 1 94 ? -3.245 1.348 9.813 1.00 84.56 94 PHE A CA 1
ATOM 689 C C . PHE A 1 94 ? -3.777 2.578 9.084 1.00 84.56 94 PHE A C 1
ATOM 691 O O . PHE A 1 94 ? -5.002 2.631 8.833 1.00 84.56 94 PHE A O 1
#

Foldseek 3Di:
DDDDDDDDPVVPDDDDDDDDDDDDDDDDDPDPDPPPPPPDPPVCVPHDDDDDDDDVVVVVVLVVVCVVVVHDSVVSVLVVVQVVCVVVVHHRDD